Protein AF-A0AAW1BKK0-F1 (afdb_monomer)

Structure (mmCIF, N/CA/C/O backbone):
data_AF-A0AAW1BKK0-F1
#
_entry.id   AF-A0AAW1BKK0-F1
#
loop_
_atom_site.group_PDB
_atom_site.id
_atom_site.type_symbol
_atom_site.label_atom_id
_atom_site.label_alt_id
_atom_site.label_comp_id
_atom_site.label_asym_id
_atom_site.label_entity_id
_atom_site.label_seq_id
_atom_site.pdbx_PDB_ins_code
_atom_site.Cartn_x
_atom_site.Cartn_y
_atom_site.Cartn_z
_atom_site.occupancy
_atom_site.B_iso_or_equiv
_atom_site.auth_seq_id
_atom_site.auth_comp_id
_atom_site.auth_asym_id
_atom_site.auth_atom_id
_atom_site.pdbx_PDB_model_num
ATOM 1 N N . MET A 1 1 ? -11.168 2.938 -9.703 1.00 84.44 1 MET A N 1
ATOM 2 C CA . MET A 1 1 ? -10.114 3.940 -9.989 1.00 84.44 1 MET A CA 1
ATOM 3 C C . MET A 1 1 ? -8.763 3.532 -9.425 1.00 84.44 1 MET A C 1
ATOM 5 O O . MET A 1 1 ? -7.840 3.429 -10.217 1.00 84.44 1 MET A O 1
ATOM 9 N N . ALA A 1 2 ? -8.643 3.216 -8.128 1.00 93.00 2 ALA A N 1
ATOM 10 C CA . ALA A 1 2 ? -7.357 2.851 -7.517 1.00 93.00 2 ALA A CA 1
ATOM 11 C C . ALA A 1 2 ? -6.512 1.818 -8.302 1.00 93.00 2 ALA A C 1
ATOM 13 O O . ALA A 1 2 ? -5.340 2.108 -8.542 1.00 93.00 2 ALA A O 1
ATOM 14 N N . PRO A 1 3 ? -7.067 0.704 -8.832 1.00 95.62 3 PRO A N 1
ATOM 15 C CA . PRO A 1 3 ? -6.275 -0.232 -9.635 1.00 95.62 3 PRO A CA 1
ATOM 16 C C . PRO A 1 3 ? -5.607 0.401 -10.863 1.00 95.62 3 PRO A C 1
ATOM 18 O O . PRO A 1 3 ? -4.495 0.031 -11.216 1.00 95.62 3 PRO A O 1
ATOM 21 N N . ILE A 1 4 ? -6.252 1.377 -11.506 1.00 96.00 4 ILE A N 1
ATOM 22 C CA . ILE A 1 4 ? -5.722 2.044 -12.703 1.00 96.00 4 ILE A CA 1
ATOM 23 C C . ILE A 1 4 ? -4.508 2.905 -12.339 1.00 96.00 4 ILE A C 1
ATOM 25 O O . ILE A 1 4 ? -3.480 2.813 -13.006 1.00 96.00 4 ILE A O 1
ATOM 29 N N . TYR A 1 5 ? -4.602 3.688 -11.259 1.00 96.88 5 TYR A N 1
ATOM 30 C CA . TYR A 1 5 ? -3.503 4.535 -10.784 1.00 96.88 5 TYR A CA 1
ATOM 31 C C . TYR A 1 5 ? -2.293 3.703 -10.365 1.00 96.88 5 TYR A C 1
ATOM 33 O O . TYR A 1 5 ? -1.183 3.976 -10.810 1.00 96.88 5 TYR A O 1
ATOM 41 N N . PHE A 1 6 ? -2.509 2.648 -9.576 1.00 96.88 6 PHE A N 1
ATOM 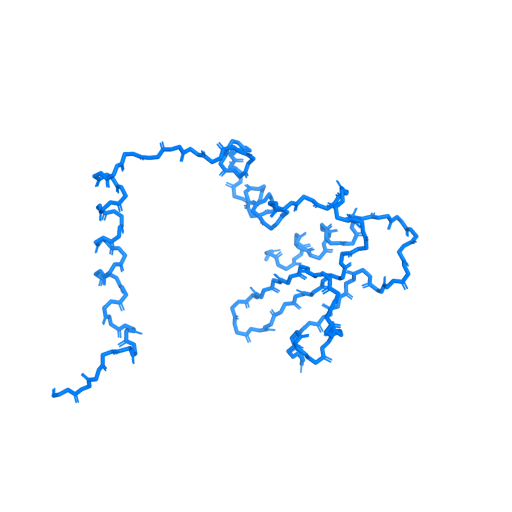42 C CA . PHE A 1 6 ? -1.428 1.754 -9.165 1.00 96.88 6 PHE A CA 1
ATOM 43 C C . PHE A 1 6 ? -0.814 1.006 -10.346 1.00 96.88 6 PHE A C 1
ATOM 45 O O . PHE A 1 6 ? 0.406 0.914 -10.432 1.00 96.88 6 PHE A O 1
ATOM 52 N N . LYS A 1 7 ? -1.629 0.517 -11.287 1.00 96.12 7 LYS A N 1
ATOM 53 C CA . LYS A 1 7 ? -1.124 -0.128 -12.503 1.00 96.12 7 LYS A CA 1
ATOM 54 C C . LYS A 1 7 ? -0.228 0.820 -13.297 1.00 96.12 7 LYS A C 1
ATOM 56 O O . LYS A 1 7 ? 0.863 0.421 -13.684 1.00 96.12 7 LYS A O 1
ATOM 61 N N . LYS A 1 8 ? -0.672 2.058 -13.523 1.00 95.75 8 LYS A N 1
ATOM 62 C CA . LYS A 1 8 ? 0.106 3.067 -14.249 1.00 95.75 8 LYS A CA 1
ATOM 63 C C . LYS A 1 8 ? 1.408 3.396 -13.516 1.00 95.75 8 LYS A C 1
ATOM 65 O O . LYS A 1 8 ? 2.475 3.240 -14.095 1.00 95.75 8 LYS A O 1
ATOM 70 N N . ALA A 1 9 ? 1.319 3.744 -12.234 1.00 95.62 9 ALA A N 1
ATOM 71 C CA . ALA A 1 9 ? 2.476 4.117 -11.432 1.00 95.62 9 ALA A CA 1
ATOM 72 C C . ALA A 1 9 ? 3.515 2.991 -11.335 1.00 95.62 9 ALA A C 1
ATOM 74 O O . ALA A 1 9 ? 4.700 3.267 -11.429 1.00 95.62 9 ALA A O 1
ATOM 75 N N . ILE A 1 10 ? 3.099 1.725 -11.190 1.00 94.75 10 ILE A N 1
ATOM 76 C CA . ILE A 1 10 ? 4.028 0.580 -11.161 1.00 94.75 10 ILE A CA 1
ATOM 77 C C . ILE A 1 10 ? 4.731 0.401 -12.514 1.00 94.75 10 ILE A C 1
ATOM 79 O O . ILE A 1 10 ? 5.934 0.160 -12.561 1.00 94.75 10 ILE A O 1
ATOM 83 N N . MET A 1 11 ? 3.998 0.524 -13.624 1.00 93.00 11 MET A N 1
ATOM 84 C CA . MET A 1 11 ? 4.576 0.385 -14.967 1.00 93.00 11 MET A CA 1
ATOM 85 C C . MET A 1 11 ? 5.570 1.511 -15.292 1.00 93.00 11 MET A C 1
ATOM 87 O O . MET A 1 11 ? 6.566 1.263 -15.972 1.00 93.00 11 MET A O 1
ATOM 91 N N . GLU A 1 12 ? 5.308 2.717 -14.787 1.00 91.56 12 GLU A N 1
ATOM 92 C CA . GLU A 1 12 ? 6.171 3.900 -14.917 1.00 91.56 12 GLU A CA 1
ATOM 93 C C . GLU A 1 12 ? 7.287 3.953 -13.859 1.00 91.56 12 GLU A C 1
ATOM 95 O O . GLU A 1 12 ? 8.212 4.749 -13.987 1.00 91.56 12 GLU A O 1
ATOM 100 N N . SER A 1 13 ? 7.219 3.114 -12.820 1.00 86.44 13 SER A N 1
ATOM 101 C CA . SER A 1 13 ? 8.238 3.050 -11.770 1.00 86.44 13 SER A CA 1
ATOM 102 C C . SER A 1 13 ? 9.449 2.203 -12.169 1.00 86.44 13 SER A C 1
ATOM 104 O O . SER A 1 13 ? 9.368 1.331 -13.044 1.00 86.44 13 SER A O 1
ATOM 106 N N . ASP A 1 14 ? 10.552 2.457 -11.463 1.00 74.50 14 ASP A N 1
ATOM 107 C CA . ASP A 1 14 ? 11.855 1.799 -11.614 1.00 74.50 14 ASP A CA 1
ATOM 108 C C . ASP A 1 14 ? 12.482 1.959 -13.018 1.00 74.50 14 ASP A C 1
ATOM 110 O O . ASP A 1 14 ? 11.961 2.662 -13.887 1.00 74.50 14 ASP A O 1
ATOM 114 N N . GLU A 1 15 ? 13.645 1.351 -13.243 1.00 78.50 15 GLU A N 1
ATOM 115 C CA . GLU A 1 15 ? 14.355 1.396 -14.524 1.00 78.50 15 GLU A CA 1
ATOM 116 C C . GLU A 1 15 ? 13.509 0.891 -15.704 1.00 78.50 15 GLU A C 1
ATOM 118 O O . GLU A 1 15 ? 12.715 -0.044 -15.594 1.00 78.50 15 GLU A O 1
ATOM 123 N N . GLU A 1 16 ? 13.667 1.524 -16.872 1.00 73.94 16 GLU A N 1
ATOM 124 C CA . GLU A 1 16 ? 12.994 1.113 -18.116 1.00 73.94 16 GLU A CA 1
ATOM 125 C C . GLU A 1 16 ? 13.377 -0.315 -18.534 1.00 73.94 16 GLU 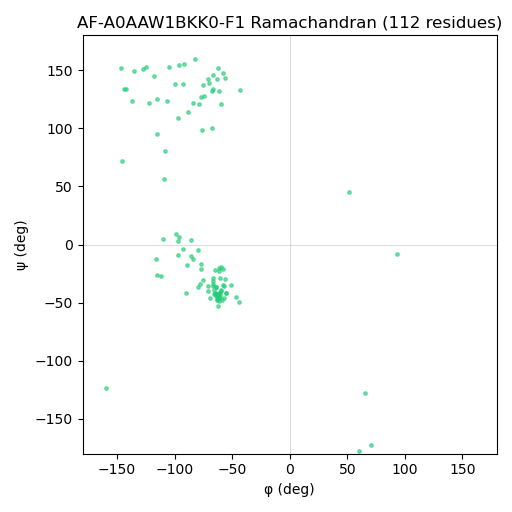A C 1
ATOM 127 O O . GLU A 1 16 ? 12.555 -1.035 -19.099 1.00 73.94 16 GLU A O 1
ATOM 132 N N . TRP A 1 17 ? 14.586 -0.745 -18.163 1.00 76.69 17 TRP A N 1
ATOM 133 C CA . TRP A 1 17 ? 15.170 -2.046 -18.480 1.00 76.69 17 TRP A CA 1
ATOM 134 C C . TRP A 1 17 ? 15.264 -2.947 -17.242 1.00 76.69 17 TRP A C 1
ATOM 136 O O . TRP A 1 17 ? 16.343 -3.403 -16.878 1.00 76.69 17 TRP A O 1
ATOM 146 N N . ALA A 1 18 ? 14.129 -3.188 -16.583 1.00 77.50 18 ALA A N 1
ATOM 147 C CA . ALA A 1 18 ? 14.053 -4.121 -15.457 1.00 77.50 18 ALA A CA 1
ATOM 148 C C . ALA A 1 18 ? 14.204 -5.583 -15.921 1.00 77.50 18 ALA A C 1
ATOM 150 O O . ALA A 1 18 ? 13.668 -5.975 -16.964 1.00 77.50 18 ALA A O 1
ATOM 151 N N . MET A 1 19 ? 14.894 -6.409 -15.131 1.00 83.06 19 MET A N 1
ATOM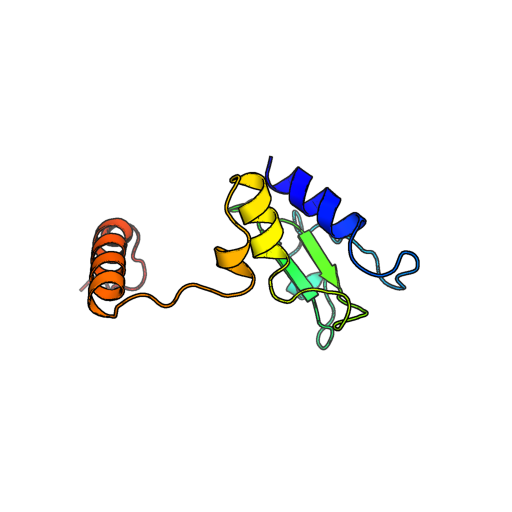 152 C CA . MET A 1 19 ? 15.089 -7.835 -15.434 1.00 83.06 19 MET A CA 1
ATOM 153 C C . MET A 1 19 ? 13.837 -8.666 -15.109 1.00 83.06 19 MET A C 1
ATOM 155 O O . MET A 1 19 ? 13.514 -9.638 -15.796 1.00 83.06 19 MET A O 1
ATOM 159 N N . ASN A 1 20 ? 13.105 -8.275 -14.069 1.00 85.81 20 ASN A N 1
ATOM 160 C CA . ASN A 1 20 ? 11.846 -8.869 -13.652 1.00 85.81 20 ASN A CA 1
ATOM 161 C C . ASN A 1 20 ? 10.652 -8.157 -14.297 1.00 85.81 20 ASN A C 1
ATOM 163 O O . ASN A 1 20 ? 10.681 -6.974 -14.634 1.00 85.81 20 ASN A O 1
ATOM 167 N N . LYS A 1 21 ? 9.529 -8.877 -14.415 1.00 86.50 21 LYS A N 1
ATOM 168 C CA . LYS A 1 21 ? 8.265 -8.266 -14.844 1.00 86.50 21 LYS A CA 1
ATOM 169 C C . LYS A 1 21 ? 7.873 -7.156 -13.866 1.00 86.50 21 LYS A C 1
ATOM 171 O O . LYS A 1 21 ? 7.620 -7.442 -12.698 1.00 86.50 21 LYS A O 1
ATOM 176 N N . LYS A 1 22 ? 7.733 -5.924 -14.373 1.00 89.50 22 LYS A N 1
ATOM 177 C CA . LYS A 1 22 ? 7.358 -4.756 -13.560 1.00 89.50 22 LYS A CA 1
ATOM 178 C C . LYS A 1 22 ? 6.054 -4.958 -12.787 1.00 89.50 22 LYS A C 1
ATOM 180 O O . LYS A 1 22 ? 5.979 -4.586 -11.626 1.00 89.50 22 LYS A O 1
ATOM 185 N N . LEU A 1 23 ? 5.034 -5.556 -13.399 1.00 93.56 23 LEU A N 1
ATOM 186 C CA . LEU A 1 23 ? 3.738 -5.760 -12.754 1.00 93.56 23 LEU A CA 1
ATOM 187 C C . LEU A 1 23 ? 3.366 -7.239 -12.714 1.00 93.56 23 LEU A C 1
ATOM 189 O O . LEU A 1 23 ? 3.219 -7.897 -13.746 1.00 93.56 23 LEU A O 1
ATOM 193 N N . ILE A 1 24 ? 3.150 -7.736 -11.502 1.00 94.75 24 ILE A N 1
ATOM 194 C CA . ILE A 1 24 ? 2.654 -9.076 -11.210 1.00 94.75 24 ILE A CA 1
ATOM 195 C C . ILE A 1 24 ? 1.201 -8.942 -10.754 1.00 94.75 24 ILE A C 1
ATOM 197 O O . ILE A 1 24 ? 0.907 -8.219 -9.806 1.00 94.75 24 ILE A O 1
ATOM 201 N N . ASN A 1 25 ? 0.279 -9.629 -11.430 1.00 94.56 25 ASN A N 1
ATOM 202 C CA . ASN A 1 25 ? -1.134 -9.639 -11.052 1.00 94.56 25 ASN A CA 1
ATOM 203 C C . ASN A 1 25 ? -1.389 -10.691 -9.959 1.00 94.56 25 ASN A C 1
ATOM 205 O O . ASN A 1 25 ? -1.132 -11.876 -10.177 1.00 94.56 25 ASN A O 1
ATOM 209 N N . LEU A 1 26 ? -1.917 -10.254 -8.815 1.00 94.94 26 LEU A N 1
ATOM 210 C CA . LEU A 1 26 ? -2.233 -11.083 -7.649 1.00 94.94 26 LEU A CA 1
ATOM 211 C C . LEU A 1 26 ? -3.709 -11.512 -7.579 1.00 94.94 26 LEU A C 1
ATOM 213 O O . LEU A 1 26 ? -4.102 -12.204 -6.648 1.00 94.94 26 LEU A O 1
ATOM 217 N N . GLY A 1 27 ? -4.542 -11.172 -8.568 1.00 89.75 27 GLY A N 1
ATOM 218 C CA . GLY A 1 27 ? -5.981 -11.477 -8.534 1.00 89.75 27 GLY A CA 1
ATOM 219 C C . GLY A 1 27 ? -6.330 -12.973 -8.474 1.00 89.75 27 GLY A C 1
ATOM 220 O O . GLY A 1 27 ? -7.423 -13.333 -8.057 1.00 89.75 27 GLY A O 1
ATOM 221 N N . SER A 1 28 ? -5.408 -13.857 -8.870 1.00 86.69 28 SER A N 1
ATOM 222 C CA . SER A 1 28 ? -5.583 -15.321 -8.786 1.00 86.69 28 SER A CA 1
ATOM 223 C C . SER A 1 28 ? -4.591 -16.016 -7.851 1.00 86.69 28 SER A C 1
ATOM 225 O O . SER A 1 28 ? -4.753 -17.199 -7.547 1.00 86.69 28 SER A O 1
ATOM 227 N N . LYS A 1 29 ? -3.534 -15.319 -7.418 1.00 88.62 29 LYS A N 1
ATOM 228 C CA . LYS A 1 29 ? -2.419 -15.899 -6.666 1.00 88.62 29 LYS A CA 1
ATOM 229 C C . LYS A 1 29 ? -1.950 -14.931 -5.595 1.00 88.62 29 LYS A C 1
ATOM 231 O O . LYS A 1 29 ? -1.690 -13.769 -5.872 1.00 88.62 29 LYS A O 1
ATOM 236 N N . ASP A 1 30 ? -1.748 -15.465 -4.398 1.00 89.56 30 ASP A N 1
ATOM 237 C CA . ASP A 1 30 ? -1.149 -14.729 -3.291 1.00 89.56 30 ASP A CA 1
ATOM 238 C C . ASP A 1 30 ? 0.295 -14.295 -3.603 1.00 89.56 30 ASP A C 1
ATOM 240 O O . ASP A 1 30 ? 1.027 -14.965 -4.349 1.00 89.56 30 ASP A O 1
ATOM 244 N N . VAL A 1 31 ? 0.730 -13.192 -2.990 1.00 93.19 31 VAL A N 1
ATOM 245 C CA . VAL A 1 31 ? 2.085 -12.648 -3.155 1.00 93.19 31 VAL A CA 1
ATOM 246 C C . VAL A 1 31 ? 3.170 -13.664 -2.789 1.00 93.19 31 VAL A C 1
ATOM 248 O O . VAL A 1 31 ? 4.172 -13.764 -3.494 1.00 93.19 31 VAL A O 1
ATOM 251 N N . ARG A 1 32 ? 2.944 -14.517 -1.780 1.00 91.88 32 ARG A N 1
ATOM 252 C CA . ARG A 1 32 ? 3.902 -15.544 -1.327 1.00 91.88 32 ARG A CA 1
ATOM 253 C C . ARG A 1 32 ? 4.169 -16.623 -2.375 1.00 91.88 32 ARG A C 1
ATOM 255 O O . ARG A 1 32 ? 5.181 -17.310 -2.289 1.00 91.88 32 ARG A O 1
ATOM 262 N N . LYS A 1 33 ? 3.251 -16.808 -3.330 1.00 92.62 33 LYS A N 1
ATOM 263 C CA . LYS A 1 33 ? 3.395 -17.740 -4.463 1.00 92.62 33 LYS A CA 1
ATOM 264 C C . LYS A 1 33 ? 3.885 -17.049 -5.737 1.00 92.62 33 LYS A C 1
ATOM 266 O O . LYS A 1 33 ? 4.161 -17.733 -6.719 1.00 92.62 33 LYS A O 1
ATOM 271 N N . SER A 1 34 ? 3.937 -15.719 -5.733 1.00 92.81 34 SER A N 1
ATOM 272 C CA . SER A 1 34 ? 4.185 -14.904 -6.923 1.00 92.81 34 SER A CA 1
ATOM 273 C C . SER A 1 34 ? 5.541 -14.199 -6.884 1.00 92.81 34 SER A C 1
ATOM 275 O O . SER A 1 34 ? 6.122 -13.957 -7.937 1.00 92.81 34 SER A O 1
ATOM 277 N N . VAL A 1 35 ? 6.066 -13.914 -5.689 1.00 93.38 35 VAL A N 1
ATOM 278 C CA . VAL A 1 35 ? 7.387 -13.309 -5.474 1.00 93.38 35 VAL A CA 1
ATOM 279 C C . VAL A 1 35 ? 8.291 -14.305 -4.730 1.00 93.38 35 VAL A C 1
ATOM 281 O O . VAL A 1 35 ? 7.906 -14.780 -3.657 1.00 93.38 35 VAL A O 1
ATOM 284 N N . PRO A 1 36 ? 9.484 -14.640 -5.261 1.00 91.38 36 PRO A N 1
ATOM 285 C CA . PRO A 1 36 ? 10.460 -15.469 -4.557 1.00 91.38 36 PRO A CA 1
ATOM 286 C C . PRO A 1 36 ? 10.883 -14.877 -3.208 1.00 91.38 36 PRO A C 1
ATOM 288 O O . PRO A 1 36 ? 10.978 -13.661 -3.035 1.00 91.38 36 PRO A O 1
ATOM 291 N N . LYS A 1 37 ? 11.194 -15.746 -2.242 1.00 92.44 37 LYS A N 1
ATOM 292 C CA . LYS A 1 37 ? 11.722 -15.310 -0.942 1.00 92.44 37 LYS A CA 1
ATOM 293 C C . LYS A 1 37 ? 13.081 -14.622 -1.118 1.00 92.44 37 LYS A C 1
ATOM 295 O O . LYS A 1 37 ? 13.904 -15.082 -1.901 1.00 92.44 37 LYS A O 1
ATOM 300 N N . GLY A 1 38 ? 13.322 -13.570 -0.337 1.00 91.00 38 GLY A N 1
ATOM 301 C CA . GLY A 1 38 ? 14.604 -12.855 -0.294 1.00 91.00 38 GLY A CA 1
ATOM 302 C C . GLY A 1 38 ? 14.707 -11.648 -1.229 1.00 91.00 38 GLY A C 1
ATOM 303 O O . GLY A 1 38 ? 15.655 -10.882 -1.098 1.00 91.00 38 GLY A O 1
ATOM 304 N N . LEU A 1 39 ? 13.731 -11.433 -2.117 1.00 92.44 39 LEU A N 1
ATOM 305 C CA . LEU A 1 39 ? 13.672 -10.238 -2.958 1.00 92.44 39 LEU A CA 1
ATOM 306 C C . LEU A 1 39 ? 12.816 -9.146 -2.298 1.00 92.44 39 LEU A C 1
ATOM 308 O O . LEU A 1 39 ? 11.751 -9.465 -1.760 1.00 92.44 39 LEU A O 1
ATOM 312 N N . PRO A 1 40 ? 13.231 -7.868 -2.335 1.00 94.06 40 PRO A N 1
ATOM 313 C CA . PRO A 1 40 ? 12.379 -6.763 -1.916 1.00 94.06 40 PRO A CA 1
ATOM 314 C C . PRO A 1 40 ? 11.240 -6.568 -2.926 1.00 94.06 40 PRO A C 1
ATOM 316 O O . PRO A 1 40 ? 11.433 -6.653 -4.139 1.00 94.06 40 PRO A O 1
ATOM 319 N N . TYR A 1 41 ? 10.034 -6.310 -2.427 1.00 94.94 41 TYR A N 1
ATOM 320 C CA . TYR A 1 41 ? 8.859 -6.109 -3.268 1.00 94.94 41 TYR A CA 1
ATOM 321 C C . TYR A 1 41 ? 7.889 -5.103 -2.656 1.00 94.94 41 TYR A C 1
ATOM 323 O O . TYR A 1 41 ? 7.779 -4.966 -1.437 1.00 94.94 41 TYR A O 1
ATOM 331 N N . PHE A 1 42 ? 7.149 -4.430 -3.527 1.00 96.19 42 PHE A N 1
ATOM 332 C CA . PHE A 1 42 ? 5.949 -3.683 -3.190 1.00 96.19 42 PHE A CA 1
ATOM 333 C C . PHE A 1 42 ? 4.723 -4.532 -3.540 1.00 96.19 42 PHE A C 1
ATOM 335 O O . PHE A 1 42 ? 4.692 -5.168 -4.593 1.00 96.19 42 PHE A O 1
ATOM 342 N N . CYS A 1 43 ? 3.706 -4.543 -2.679 1.00 96.12 43 CYS A N 1
ATOM 343 C CA . CYS A 1 43 ? 2.413 -5.155 -2.984 1.00 96.12 43 CYS A CA 1
ATOM 344 C C . CYS A 1 43 ? 1.261 -4.245 -2.550 1.00 96.12 43 CYS A C 1
ATOM 346 O O . CYS A 1 43 ? 1.388 -3.466 -1.604 1.00 96.12 43 CYS A O 1
ATOM 348 N N . VAL A 1 44 ? 0.148 -4.333 -3.270 1.00 96.56 44 VAL A N 1
ATOM 349 C CA . VAL A 1 44 ? -1.086 -3.591 -3.005 1.00 96.56 44 VAL A CA 1
ATOM 350 C C . VAL A 1 44 ? -2.279 -4.477 -3.334 1.00 96.56 44 VAL A C 1
ATOM 352 O O . VAL A 1 44 ? -2.304 -5.072 -4.406 1.00 96.56 44 VAL A O 1
ATOM 355 N N . ASP A 1 45 ? -3.272 -4.522 -2.446 1.00 95.81 45 ASP A N 1
ATOM 356 C CA . ASP A 1 45 ? -4.524 -5.259 -2.641 1.00 95.81 45 ASP A CA 1
ATOM 357 C C . ASP A 1 45 ? -5.732 -4.317 -2.649 1.00 95.81 45 ASP A C 1
ATOM 359 O O . ASP A 1 45 ? -5.781 -3.322 -1.919 1.00 95.81 45 ASP A O 1
ATOM 363 N N . PHE A 1 46 ? -6.735 -4.645 -3.468 1.00 94.62 46 PHE A N 1
ATOM 364 C CA . PHE A 1 46 ? -7.970 -3.871 -3.601 1.00 94.62 46 PHE A CA 1
ATOM 365 C C . PHE A 1 46 ? -9.137 -4.621 -2.955 1.00 94.62 46 PHE A C 1
ATOM 367 O O . PHE A 1 46 ? -9.932 -5.295 -3.614 1.00 94.62 46 PHE A O 1
ATOM 374 N N . GLY A 1 47 ? -9.233 -4.516 -1.629 1.00 91.62 47 GLY A N 1
ATOM 375 C CA . GLY A 1 47 ? -10.220 -5.267 -0.854 1.00 91.62 47 GLY A CA 1
ATOM 376 C C . GLY A 1 47 ? -9.944 -6.770 -0.923 1.00 91.62 47 GLY A C 1
ATOM 377 O O . GLY A 1 47 ? -8.831 -7.201 -0.650 1.00 91.62 47 GLY A O 1
ATOM 378 N N . LEU A 1 48 ? -10.952 -7.567 -1.291 1.00 90.12 48 LEU A N 1
ATOM 379 C CA . LEU A 1 48 ? -10.843 -9.033 -1.383 1.00 90.12 48 LEU A CA 1
ATOM 380 C C . LEU A 1 48 ? -10.468 -9.544 -2.786 1.00 90.12 48 LEU A C 1
ATOM 382 O O . LEU A 1 48 ? -10.301 -10.744 -2.973 1.00 90.12 48 LEU A O 1
ATOM 386 N N . GLN A 1 49 ? -10.363 -8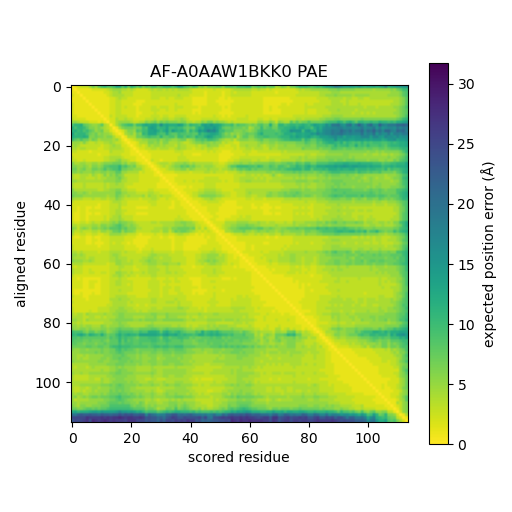.660 -3.781 1.00 85.94 49 GLN A N 1
ATOM 387 C CA . GLN A 1 49 ? -10.179 -9.031 -5.194 1.00 85.94 49 GLN A CA 1
ATOM 388 C C . GLN A 1 49 ? -8.701 -9.258 -5.573 1.00 85.94 49 GLN A C 1
ATOM 390 O O . GLN A 1 49 ? -8.392 -9.504 -6.739 1.00 85.94 49 GLN A O 1
ATOM 395 N N . GLY A 1 50 ? -7.793 -9.168 -4.595 1.00 89.62 50 GLY A N 1
ATOM 396 C CA . GLY A 1 50 ? -6.347 -9.117 -4.808 1.00 89.62 50 GLY A CA 1
ATOM 397 C C . GLY A 1 50 ? -5.901 -7.793 -5.435 1.00 89.62 50 GLY A C 1
ATOM 398 O O . GLY A 1 50 ? -6.685 -6.850 -5.587 1.00 89.62 50 GLY A O 1
ATOM 399 N N . GLY A 1 51 ? -4.630 -7.703 -5.812 1.00 95.62 51 GLY A N 1
ATOM 400 C CA . GLY A 1 51 ? -4.121 -6.539 -6.528 1.00 95.62 51 GLY A CA 1
ATOM 401 C C . GLY A 1 51 ? -2.831 -6.799 -7.290 1.00 95.62 51 GLY A C 1
ATOM 402 O O . GLY A 1 51 ? -2.797 -7.649 -8.181 1.00 95.62 51 GLY A O 1
ATOM 403 N N . PHE A 1 52 ? -1.787 -6.027 -7.010 1.00 96.94 52 PHE A N 1
ATOM 404 C CA . PHE A 1 52 ? -0.536 -6.054 -7.763 1.00 96.94 52 PHE A CA 1
ATOM 405 C C . PHE A 1 52 ? 0.672 -6.242 -6.853 1.00 96.94 52 PHE A C 1
ATOM 407 O O . PHE A 1 52 ? 0.685 -5.783 -5.713 1.00 96.94 52 PHE A O 1
ATOM 414 N N . ALA A 1 53 ? 1.715 -6.856 -7.402 1.00 96.62 53 ALA A N 1
ATOM 415 C CA . ALA A 1 53 ? 3.055 -6.842 -6.839 1.00 96.62 53 ALA A CA 1
ATOM 416 C C . ALA A 1 53 ? 4.074 -6.323 -7.857 1.00 96.62 53 ALA A C 1
ATOM 418 O O . ALA A 1 53 ? 3.895 -6.459 -9.069 1.00 96.62 53 ALA A O 1
ATOM 419 N N . HIS A 1 54 ? 5.150 -5.751 -7.336 1.00 95.38 54 HIS A N 1
ATOM 420 C CA . HIS A 1 54 ? 6.302 -5.263 -8.076 1.00 95.38 54 HIS A CA 1
ATOM 421 C C . HIS A 1 54 ? 7.567 -5.674 -7.323 1.00 95.38 54 HIS A C 1
ATOM 423 O O . HIS A 1 54 ? 7.697 -5.371 -6.136 1.00 95.38 54 HIS A O 1
ATOM 429 N N . VAL A 1 55 ? 8.474 -6.388 -7.990 1.00 94.69 55 VAL A N 1
ATOM 430 C CA . VAL A 1 55 ? 9.807 -6.677 -7.444 1.00 94.69 55 VAL A CA 1
ATOM 431 C C . VAL A 1 55 ? 10.644 -5.415 -7.589 1.00 94.69 55 VAL A C 1
ATOM 433 O O . VAL A 1 55 ? 10.728 -4.877 -8.685 1.00 94.69 55 VAL A O 1
ATOM 436 N N . ILE A 1 56 ? 11.236 -4.953 -6.491 1.00 93.88 56 ILE A N 1
ATOM 437 C CA . ILE A 1 56 ? 12.034 -3.727 -6.464 1.00 93.88 56 ILE A CA 1
ATOM 438 C C . ILE A 1 56 ? 13.474 -4.102 -6.809 1.00 93.88 56 ILE A C 1
ATOM 440 O O . ILE A 1 56 ? 14.123 -4.807 -6.037 1.00 93.88 56 ILE A O 1
ATOM 444 N N . GLU A 1 57 ? 13.995 -3.638 -7.939 1.00 90.31 57 GLU A N 1
ATOM 445 C CA . GLU A 1 57 ? 15.380 -3.937 -8.326 1.00 90.31 57 GLU A CA 1
ATOM 446 C C . GLU A 1 57 ? 16.332 -2.875 -7.783 1.00 90.31 57 GLU A C 1
ATOM 448 O O . GLU A 1 57 ? 17.374 -3.200 -7.207 1.00 90.31 57 GLU A O 1
ATOM 453 N N . ASN A 1 58 ? 15.929 -1.605 -7.868 1.00 90.31 58 ASN A N 1
ATOM 454 C CA . ASN A 1 58 ? 16.717 -0.485 -7.376 1.00 90.31 58 ASN A CA 1
ATOM 455 C C . ASN A 1 58 ? 16.027 0.245 -6.213 1.00 90.31 58 ASN A C 1
ATOM 457 O O . ASN A 1 58 ? 15.245 1.180 -6.393 1.00 90.31 58 ASN A O 1
ATOM 461 N N . GLN A 1 59 ? 16.384 -0.134 -4.983 1.00 89.50 59 GLN A N 1
ATOM 462 C CA . GLN A 1 59 ? 15.820 0.469 -3.766 1.00 89.50 59 GLN A CA 1
ATOM 463 C C . GLN A 1 59 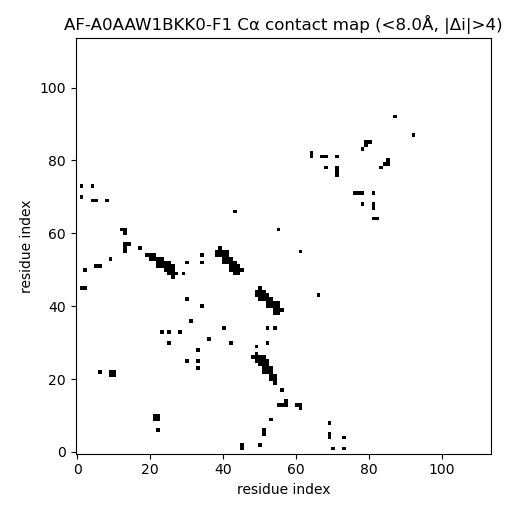? 16.101 1.975 -3.627 1.00 89.50 59 GLN A C 1
ATOM 465 O O . GLN A 1 59 ? 15.352 2.661 -2.941 1.00 89.50 59 GLN A O 1
ATOM 470 N N . LEU A 1 60 ? 17.147 2.509 -4.272 1.00 90.44 60 LEU A N 1
ATOM 471 C CA . LEU A 1 60 ? 17.451 3.946 -4.230 1.00 90.44 60 LEU A CA 1
ATOM 472 C C . LEU A 1 60 ? 16.495 4.763 -5.105 1.00 90.44 60 LEU A C 1
ATOM 474 O O . LEU A 1 60 ? 16.220 5.922 -4.800 1.00 90.44 60 LEU A O 1
ATOM 478 N N . LYS A 1 61 ? 15.994 4.166 -6.192 1.00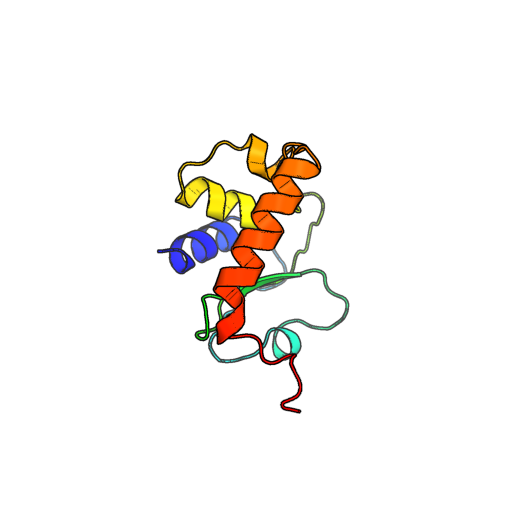 89.00 61 LYS A N 1
ATOM 479 C CA . LYS A 1 61 ? 15.042 4.799 -7.114 1.00 89.00 61 LYS A CA 1
ATOM 480 C C . LYS A 1 61 ? 13.589 4.566 -6.715 1.00 89.00 61 LYS A C 1
ATOM 482 O O . LYS A 1 61 ? 12.720 5.297 -7.181 1.00 89.00 61 LYS A O 1
ATOM 487 N N . PHE A 1 62 ? 13.323 3.582 -5.857 1.00 92.38 62 PHE A N 1
ATOM 488 C CA . PHE A 1 62 ? 11.977 3.242 -5.414 1.00 92.38 62 PHE A CA 1
ATOM 489 C C . PHE A 1 62 ? 11.644 3.891 -4.058 1.00 92.38 62 PHE A C 1
ATOM 491 O O . PHE A 1 62 ? 12.160 3.460 -3.023 1.00 92.38 62 PHE A O 1
ATOM 498 N N . PRO A 1 63 ? 10.760 4.906 -4.001 1.00 93.69 63 PRO A N 1
ATOM 499 C CA . PRO A 1 63 ? 10.469 5.593 -2.749 1.00 93.69 63 PRO A CA 1
ATOM 500 C C . PRO A 1 63 ? 9.765 4.679 -1.740 1.00 93.69 63 PRO A C 1
ATOM 502 O O . PRO A 1 63 ? 8.737 4.072 -2.039 1.00 93.69 63 PRO A O 1
ATOM 505 N N . HIS A 1 64 ? 10.215 4.672 -0.483 1.00 92.88 64 HIS A N 1
ATOM 506 C CA . HIS A 1 64 ? 9.553 3.910 0.590 1.00 92.88 64 HIS A CA 1
ATOM 507 C C . HIS A 1 64 ? 8.087 4.325 0.838 1.00 92.88 64 HIS A C 1
ATOM 509 O O . HIS A 1 64 ? 7.315 3.581 1.439 1.00 92.88 64 HIS A O 1
ATOM 515 N N . TYR A 1 65 ? 7.690 5.519 0.389 1.00 94.75 65 TYR A N 1
ATOM 516 C CA . TYR A 1 65 ? 6.329 6.049 0.491 1.00 94.75 65 TYR A CA 1
ATOM 517 C C . TYR A 1 65 ? 5.501 5.894 -0.795 1.00 94.75 65 TYR A C 1
ATOM 519 O O . TYR A 1 65 ? 4.398 6.435 -0.843 1.00 94.75 65 TYR A O 1
ATOM 527 N N . PHE A 1 66 ? 5.981 5.161 -1.807 1.00 96.06 66 PHE A N 1
ATOM 528 C CA . PHE A 1 66 ? 5.356 5.026 -3.133 1.00 96.06 66 PHE A CA 1
ATOM 529 C C . PHE A 1 66 ? 3.833 4.811 -3.082 1.00 96.06 66 PHE A C 1
ATOM 531 O O . PHE A 1 66 ? 3.068 5.558 -3.686 1.00 96.06 66 PHE A O 1
ATOM 538 N N . GLY A 1 67 ? 3.360 3.860 -2.268 1.00 96.75 67 GLY A N 1
ATOM 539 C CA . GLY A 1 67 ? 1.922 3.602 -2.139 1.00 96.75 67 GLY A CA 1
ATOM 540 C C . GLY A 1 67 ? 1.125 4.774 -1.551 1.00 96.75 67 GLY A C 1
ATOM 541 O O . GLY A 1 67 ? 0.008 5.045 -1.992 1.00 96.75 67 GLY A O 1
ATOM 542 N N . LYS A 1 68 ? 1.701 5.507 -0.589 1.00 96.56 68 LYS A N 1
ATOM 543 C CA . LYS A 1 68 ? 1.067 6.697 -0.003 1.00 96.56 68 LYS A CA 1
ATOM 544 C C . LYS A 1 68 ? 1.032 7.859 -0.989 1.00 96.56 68 LYS A C 1
ATOM 546 O O . LYS A 1 68 ? 0.057 8.595 -0.980 1.00 96.56 68 LYS A O 1
ATOM 551 N N . GLU A 1 69 ? 2.055 8.014 -1.824 1.00 96.50 69 GLU A N 1
ATOM 552 C CA . GLU A 1 69 ? 2.097 9.051 -2.861 1.00 96.50 69 GLU A CA 1
ATOM 553 C C . GLU A 1 69 ? 0.999 8.843 -3.907 1.00 96.50 69 GLU A C 1
ATOM 555 O O . GLU A 1 69 ? 0.293 9.790 -4.243 1.00 96.50 69 GLU A O 1
ATOM 560 N N . ILE A 1 70 ? 0.773 7.598 -4.337 1.00 97.00 70 ILE A N 1
ATOM 561 C CA . ILE A 1 70 ? -0.316 7.265 -5.268 1.00 97.00 70 ILE A CA 1
ATOM 562 C C . ILE A 1 70 ? -1.681 7.556 -4.632 1.00 97.00 70 ILE A C 1
ATOM 564 O O . ILE A 1 70 ? -2.527 8.192 -5.255 1.00 97.00 70 ILE A O 1
ATOM 568 N N . ILE A 1 71 ? -1.903 7.125 -3.384 1.00 96.94 71 ILE A N 1
ATOM 569 C CA . ILE A 1 71 ? -3.162 7.390 -2.666 1.00 96.94 71 ILE A CA 1
ATOM 570 C C . ILE A 1 71 ? -3.363 8.888 -2.434 1.00 96.94 71 ILE A C 1
ATOM 572 O O . ILE A 1 71 ? -4.455 9.397 -2.667 1.00 96.94 71 ILE A O 1
ATOM 576 N N . GLY A 1 72 ? -2.319 9.595 -2.011 1.00 96.12 72 GLY A N 1
ATOM 577 C CA . GLY A 1 72 ? -2.347 11.033 -1.781 1.00 96.12 72 GLY A CA 1
ATOM 578 C C . GLY A 1 72 ? -2.665 11.816 -3.048 1.00 96.12 72 GLY A C 1
ATOM 579 O O . GLY A 1 72 ? -3.543 12.669 -3.015 1.00 96.12 72 GLY A O 1
ATOM 580 N N . GLY A 1 73 ? -2.038 11.467 -4.174 1.00 95.81 73 GLY A N 1
ATOM 581 C CA . GLY A 1 73 ? -2.339 12.067 -5.474 1.00 95.81 73 GLY A CA 1
ATOM 582 C C . GLY A 1 73 ? -3.763 11.779 -5.960 1.00 95.81 73 GLY A C 1
ATOM 583 O O . GLY A 1 73 ? -4.403 12.660 -6.519 1.00 95.81 73 GLY A O 1
ATOM 584 N N . MET A 1 74 ? -4.301 10.578 -5.707 1.00 96.00 74 MET A N 1
ATOM 585 C CA . MET A 1 74 ? -5.706 10.262 -6.021 1.00 96.00 74 MET A CA 1
ATOM 586 C C . MET A 1 74 ? -6.709 11.061 -5.181 1.00 96.00 74 MET A C 1
ATOM 588 O O . MET A 1 74 ? -7.822 11.306 -5.639 1.00 96.00 74 MET A O 1
ATOM 592 N N . LEU A 1 75 ? -6.341 11.401 -3.945 1.00 96.50 75 LEU A N 1
ATOM 593 C CA . LEU A 1 75 ? -7.183 12.122 -2.989 1.00 96.50 75 LEU A CA 1
ATOM 594 C C . LEU A 1 75 ? -6.916 13.637 -2.973 1.00 96.50 75 LEU A C 1
ATOM 596 O O . LEU A 1 75 ? -7.468 14.321 -2.116 1.00 96.50 75 LEU A O 1
ATOM 600 N N . ASP A 1 76 ? -6.073 14.137 -3.883 1.00 95.81 76 ASP A N 1
ATOM 601 C CA . ASP A 1 76 ? -5.640 15.539 -3.967 1.00 95.81 76 ASP A CA 1
ATOM 602 C C . ASP A 1 76 ? -5.103 16.093 -2.631 1.00 95.81 76 ASP A C 1
ATOM 604 O O . ASP A 1 76 ? -5.459 17.168 -2.149 1.00 95.81 76 ASP A O 1
ATOM 608 N N . LEU A 1 77 ? -4.265 15.290 -1.974 1.00 95.81 77 LEU A N 1
ATOM 609 C CA . LEU A 1 77 ? -3.671 15.600 -0.680 1.00 95.81 77 LEU A CA 1
ATOM 610 C C . LEU A 1 77 ? -2.271 16.204 -0.829 1.00 95.81 77 LEU A C 1
ATOM 612 O O . LEU A 1 77 ? -1.536 15.922 -1.772 1.00 95.81 77 LEU A O 1
ATOM 616 N N . GLU A 1 78 ? -1.842 16.985 0.161 1.00 93.75 78 GLU A N 1
ATOM 617 C CA . GLU A 1 78 ? -0.525 17.620 0.118 1.00 93.75 78 GLU A CA 1
ATOM 618 C C . GLU A 1 78 ? 0.632 16.636 0.404 1.00 93.75 78 GLU A C 1
ATOM 620 O O . GLU A 1 78 ? 0.594 15.909 1.409 1.00 93.75 78 GLU A O 1
ATOM 625 N N . PRO A 1 79 ? 1.747 16.697 -0.357 1.00 93.75 79 PRO A N 1
ATOM 626 C CA . PRO A 1 79 ? 2.873 15.765 -0.219 1.00 93.75 79 PRO A CA 1
ATOM 627 C C . PRO A 1 79 ? 3.541 15.690 1.155 1.00 93.75 79 PRO A C 1
ATOM 629 O O . PRO A 1 79 ? 4.191 14.691 1.483 1.00 93.75 79 PRO A O 1
ATOM 632 N N . ARG A 1 80 ? 3.379 16.724 1.992 1.00 93.25 80 ARG A N 1
ATOM 633 C CA . ARG A 1 80 ? 3.888 16.725 3.373 1.00 93.25 80 ARG A CA 1
ATOM 634 C C . ARG A 1 80 ? 3.363 15.543 4.188 1.00 93.25 80 ARG A C 1
ATOM 636 O O . ARG A 1 80 ? 4.085 15.039 5.041 1.00 93.25 80 ARG A O 1
ATOM 643 N N . LEU A 1 81 ? 2.164 15.046 3.880 1.00 91.69 81 LEU A N 1
A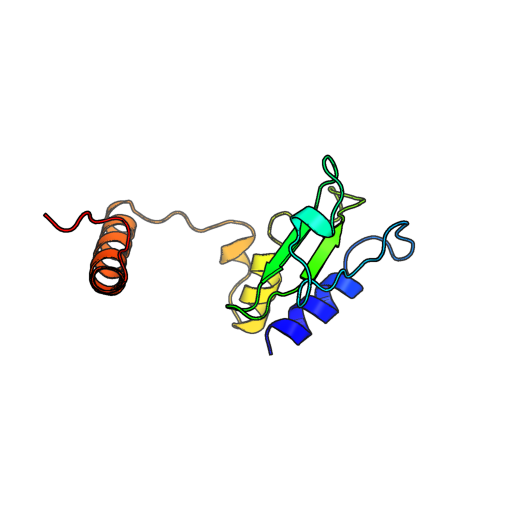TOM 644 C CA . LEU A 1 81 ? 1.531 13.953 4.616 1.00 91.69 81 LEU A CA 1
ATOM 645 C C . LEU A 1 81 ? 2.266 12.610 4.472 1.00 91.69 81 LEU A C 1
ATOM 647 O O . LEU A 1 81 ? 2.231 11.808 5.405 1.00 91.69 81 LEU A O 1
ATOM 651 N N . TRP A 1 82 ? 2.966 12.362 3.358 1.00 92.44 82 TRP A N 1
ATOM 652 C CA . TRP A 1 82 ? 3.700 11.105 3.138 1.00 92.44 82 TRP A CA 1
ATOM 653 C C . TRP A 1 82 ? 5.217 11.251 3.037 1.00 92.44 82 TRP A C 1
ATOM 655 O O . TRP A 1 82 ? 5.918 10.302 3.388 1.00 92.44 82 TRP A O 1
ATOM 665 N N . ARG A 1 83 ? 5.740 12.412 2.619 1.00 89.56 83 ARG A N 1
ATOM 666 C CA . ARG A 1 83 ? 7.195 12.650 2.554 1.00 89.56 83 ARG A CA 1
ATOM 667 C C . ARG A 1 83 ? 7.802 12.995 3.914 1.00 89.56 83 ARG A C 1
ATOM 669 O O . ARG A 1 83 ? 8.917 12.581 4.207 1.00 89.56 83 ARG A O 1
ATOM 676 N N . LYS A 1 84 ? 7.078 13.750 4.748 1.00 86.19 84 LYS A N 1
ATOM 677 C CA . LYS A 1 84 ? 7.530 14.198 6.075 1.00 86.19 84 LYS A CA 1
ATOM 678 C C . LYS A 1 84 ? 6.341 14.253 7.029 1.00 86.19 84 LYS A C 1
ATOM 680 O O . LYS A 1 84 ? 5.858 15.332 7.361 1.00 86.19 84 LYS A O 1
ATOM 685 N N . GLY A 1 85 ? 5.872 13.063 7.415 1.00 80.00 85 GLY A N 1
ATOM 686 C CA . GLY A 1 85 ? 4.664 12.878 8.220 1.00 80.00 85 GLY A CA 1
ATOM 687 C C . GLY A 1 85 ? 4.567 13.872 9.378 1.00 80.00 85 GLY A C 1
ATOM 688 O O . GLY A 1 85 ? 5.541 14.113 10.096 1.00 80.00 85 GLY A O 1
ATOM 689 N N . LEU A 1 86 ? 3.385 14.469 9.529 1.00 86.25 86 LEU A N 1
ATOM 690 C CA . LEU A 1 86 ? 3.122 15.452 10.570 1.00 86.25 86 LEU A CA 1
ATOM 691 C C . LEU A 1 86 ? 3.164 14.769 11.937 1.00 86.25 86 LEU A C 1
ATOM 693 O O . LEU A 1 86 ? 2.563 13.713 12.137 1.00 86.25 86 LEU A O 1
ATOM 697 N N . ARG A 1 87 ? 3.880 15.377 12.885 1.00 88.06 87 ARG A N 1
ATOM 698 C CA . ARG A 1 87 ? 3.803 14.958 14.284 1.00 88.06 87 ARG A CA 1
ATOM 699 C C . ARG A 1 87 ? 2.478 15.448 14.848 1.00 88.06 87 ARG A C 1
ATOM 701 O O . ARG A 1 87 ? 2.164 16.629 14.735 1.00 88.06 87 ARG A O 1
ATOM 708 N N . GLU A 1 88 ? 1.727 14.542 15.451 1.00 89.62 88 GLU A N 1
ATOM 709 C CA . GLU A 1 88 ? 0.481 14.865 16.139 1.00 89.62 88 GLU A CA 1
ATOM 710 C C . GLU A 1 88 ? 0.702 14.835 17.650 1.00 89.62 88 GLU A C 1
ATOM 712 O O . GLU A 1 88 ? 1.582 14.126 18.143 1.00 89.62 88 GLU A O 1
ATOM 717 N N . ASN A 1 89 ? -0.099 15.607 18.385 1.00 95.50 89 ASN A N 1
ATOM 718 C CA . ASN A 1 89 ? -0.112 15.539 19.839 1.00 95.50 89 ASN A CA 1
ATOM 719 C C . ASN A 1 89 ? -0.670 14.180 20.292 1.00 95.50 89 ASN A C 1
ATOM 721 O O . ASN A 1 89 ? -1.587 13.629 19.677 1.00 95.50 89 ASN A O 1
ATOM 725 N N . PHE A 1 90 ? -0.145 13.666 21.400 1.00 95.62 90 PHE A N 1
ATOM 726 C CA . PHE A 1 90 ? -0.565 12.403 21.990 1.00 95.62 90 PHE A CA 1
ATOM 727 C C . PHE A 1 90 ? -2.072 12.362 22.275 1.00 95.62 90 PHE A C 1
ATOM 729 O O . PHE A 1 90 ? -2.732 11.368 21.977 1.00 95.62 90 PHE A O 1
ATOM 736 N N . GLU A 1 91 ? -2.640 13.453 22.797 1.00 96.62 91 GLU A N 1
ATOM 737 C CA . GLU A 1 91 ? -4.065 13.494 23.142 1.00 96.62 91 GLU A CA 1
ATOM 738 C C . GLU A 1 91 ? -4.970 13.401 21.900 1.00 96.62 91 GLU A C 1
ATOM 740 O O . GLU A 1 91 ? -6.002 12.727 21.919 1.00 96.62 91 GLU A O 1
ATOM 745 N N . ASP A 1 92 ? -4.561 13.999 20.778 1.00 95.62 92 ASP A N 1
ATOM 746 C CA . ASP A 1 92 ? -5.311 13.908 19.521 1.00 95.62 92 ASP A CA 1
ATOM 747 C C . ASP A 1 92 ? -5.216 12.506 18.912 1.00 95.62 92 ASP A C 1
ATOM 749 O O . ASP A 1 92 ? -6.221 11.953 18.450 1.00 95.62 92 ASP A O 1
ATOM 753 N N . GLN A 1 93 ? -4.035 11.883 18.979 1.00 95.06 93 GLN A N 1
ATOM 754 C CA . GLN A 1 93 ? -3.857 10.485 18.583 1.00 95.06 93 GLN A CA 1
ATOM 755 C C . GLN A 1 93 ? -4.735 9.555 19.428 1.00 95.06 93 GLN A C 1
ATOM 757 O O . GLN A 1 93 ? -5.442 8.707 18.876 1.00 95.06 93 GLN A O 1
ATOM 762 N N . ARG A 1 94 ? -4.772 9.753 20.753 1.00 96.44 94 ARG A N 1
ATOM 763 C CA . ARG A 1 94 ? -5.617 8.981 21.675 1.00 96.44 94 ARG A CA 1
ATOM 764 C C . ARG A 1 94 ? -7.095 9.067 21.294 1.00 96.44 94 ARG A C 1
ATOM 766 O O . ARG A 1 94 ? -7.769 8.037 21.229 1.00 96.44 94 ARG A O 1
ATOM 773 N N . LYS A 1 95 ? -7.607 10.265 20.997 1.00 97.56 95 LYS A N 1
ATOM 774 C CA . LYS A 1 95 ? -9.005 10.454 20.566 1.00 97.56 95 LYS A CA 1
ATOM 775 C C . LYS A 1 95 ? -9.319 9.701 19.271 1.00 97.56 95 LYS A C 1
ATOM 777 O O . LYS A 1 95 ? -10.367 9.059 19.182 1.00 97.56 95 LYS A O 1
ATOM 782 N N . LYS A 1 96 ? -8.415 9.724 18.283 1.00 96.88 96 LYS A N 1
ATOM 783 C CA . LYS A 1 96 ? -8.579 8.974 17.022 1.00 96.88 96 LYS A CA 1
ATOM 784 C C . LYS A 1 96 ? -8.631 7.466 17.258 1.00 96.88 96 LYS A C 1
ATOM 786 O O . LYS A 1 96 ? -9.493 6.799 16.685 1.00 96.88 96 LYS A O 1
ATOM 791 N N . VAL A 1 97 ? -7.767 6.950 18.134 1.00 96.88 97 VAL A N 1
ATOM 792 C CA . VAL A 1 97 ? -7.756 5.530 18.521 1.00 96.88 97 VAL A CA 1
ATOM 793 C C . VAL A 1 97 ? -9.081 5.133 19.175 1.00 96.88 97 VAL A C 1
ATOM 795 O O . VAL A 1 97 ? -9.688 4.151 18.753 1.00 96.88 97 VAL A O 1
ATOM 798 N N . LEU A 1 98 ? -9.579 5.912 20.143 1.00 97.31 98 LEU A N 1
ATOM 799 C CA . LEU A 1 98 ? -10.858 5.630 20.811 1.00 97.31 98 LEU A CA 1
ATOM 800 C C . LEU A 1 98 ? -12.043 5.642 19.833 1.00 97.31 98 LEU A C 1
ATOM 802 O O . LEU A 1 98 ? -12.893 4.753 19.884 1.00 97.31 98 LEU A O 1
ATOM 806 N N . ASN A 1 99 ? -12.077 6.603 18.908 1.00 97.88 99 ASN A N 1
ATOM 807 C CA . ASN A 1 99 ? -13.108 6.680 17.872 1.00 97.88 99 ASN A CA 1
ATOM 808 C C . ASN A 1 99 ? -13.073 5.453 16.942 1.00 97.88 99 ASN A C 1
ATOM 810 O O . ASN A 1 99 ? -14.105 4.842 16.662 1.00 97.88 99 ASN A O 1
ATOM 814 N N . PHE A 1 100 ? -11.884 5.048 16.487 1.00 97.56 100 PHE A N 1
ATOM 815 C CA . PHE A 1 100 ? -11.747 3.852 15.657 1.00 97.56 100 PHE A CA 1
ATOM 816 C C . PHE A 1 100 ? -12.158 2.580 16.413 1.00 97.56 100 PHE A C 1
ATOM 818 O O . PHE A 1 100 ? -12.900 1.766 15.867 1.00 97.56 100 PHE A O 1
ATOM 825 N N . ALA A 1 101 ? -11.760 2.441 17.681 1.00 96.44 101 ALA A N 1
ATOM 826 C CA . ALA A 1 101 ? -12.116 1.294 18.515 1.00 96.44 101 ALA A CA 1
ATOM 827 C C . ALA A 1 101 ? -13.638 1.136 18.677 1.00 96.44 101 ALA A C 1
ATOM 829 O O . ALA A 1 101 ? -14.156 0.021 18.617 1.00 96.44 101 ALA A O 1
ATOM 830 N N . GLN A 1 102 ? -14.372 2.243 18.824 1.00 96.69 102 GLN A N 1
ATOM 831 C CA . GLN A 1 102 ? -15.837 2.216 18.869 1.00 96.69 102 GLN A CA 1
ATOM 832 C C . GLN A 1 102 ? -16.444 1.716 17.551 1.00 96.69 102 GLN A C 1
ATOM 834 O O . GLN A 1 102 ? -17.332 0.865 17.580 1.00 96.69 102 GLN A O 1
ATOM 839 N N . LYS A 1 103 ? -15.937 2.185 16.403 1.00 97.06 103 LYS A N 1
ATOM 840 C CA . LYS A 1 103 ? -16.396 1.750 15.069 1.00 97.06 103 LYS A CA 1
ATOM 841 C C . LYS A 1 103 ? -16.078 0.281 14.788 1.00 97.06 103 LYS A C 1
ATOM 843 O O . LYS A 1 103 ? -16.894 -0.421 14.198 1.00 97.06 103 LYS A O 1
ATOM 848 N N . TRP A 1 104 ? -14.907 -0.186 15.220 1.00 96.56 104 TRP A N 1
ATOM 849 C CA . TRP A 1 104 ? -14.450 -1.557 14.992 1.00 96.56 104 TRP A CA 1
ATOM 850 C C . TRP A 1 104 ? -15.120 -2.586 15.913 1.00 96.56 104 TRP A C 1
ATOM 852 O O . TRP A 1 104 ? -15.117 -3.773 15.604 1.00 96.56 104 TRP A O 1
ATOM 862 N N . LYS A 1 105 ? -15.754 -2.154 17.014 1.00 94.81 105 LYS A N 1
ATOM 863 C CA . LYS A 1 105 ? -16.310 -3.033 18.059 1.00 94.81 105 LYS A CA 1
ATOM 864 C C . LYS A 1 105 ? -17.217 -4.157 17.538 1.00 94.81 105 LYS A C 1
ATOM 866 O O . LYS A 1 105 ? -17.211 -5.229 18.133 1.00 94.81 105 LYS A O 1
ATOM 871 N N . LEU A 1 106 ? -17.990 -3.915 16.476 1.00 95.19 106 LEU A N 1
ATOM 872 C CA . LEU A 1 106 ? -18.912 -4.897 15.878 1.00 95.19 106 LEU A CA 1
ATOM 873 C C . LEU A 1 106 ? -18.212 -5.959 15.014 1.00 95.19 106 LEU A C 1
ATOM 875 O O . LEU A 1 106 ? -18.780 -7.020 14.783 1.00 95.19 106 LEU A O 1
ATOM 879 N N . TYR A 1 107 ? -16.999 -5.674 14.542 1.00 94.50 107 TYR A N 1
ATOM 880 C CA . TYR A 1 107 ? -16.228 -6.512 13.615 1.00 94.50 107 TYR A CA 1
ATOM 881 C C . TYR A 1 107 ? -15.009 -7.157 14.285 1.00 94.50 107 TYR A C 1
ATOM 883 O O . TYR A 1 107 ? -14.190 -7.801 13.630 1.00 94.50 107 TYR A O 1
ATOM 891 N N . ASP A 1 108 ? -14.871 -6.960 15.594 1.00 94.69 108 ASP A N 1
ATOM 892 C CA . ASP A 1 108 ? -13.734 -7.430 16.361 1.00 94.69 108 ASP A CA 1
ATOM 893 C C . ASP A 1 108 ? -13.827 -8.937 16.625 1.00 94.69 108 ASP A C 1
ATOM 895 O O . ASP A 1 108 ? -14.510 -9.399 17.539 1.00 94.69 108 ASP A O 1
ATOM 899 N N . PHE A 1 109 ? -13.108 -9.696 15.805 1.00 93.31 109 PHE A N 1
ATOM 900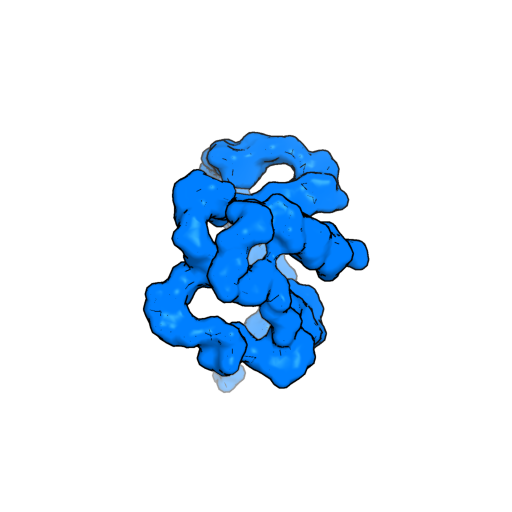 C CA . PHE A 1 109 ? -12.978 -11.148 15.900 1.00 93.31 109 PHE A CA 1
ATOM 901 C C . PHE A 1 109 ? -11.968 -11.605 16.966 1.00 93.31 109 PHE A C 1
ATOM 903 O O . PHE A 1 109 ? -11.814 -12.806 17.169 1.00 93.31 109 PHE A O 1
ATOM 910 N N . THR A 1 110 ? -11.251 -10.685 17.627 1.00 94.19 110 THR A N 1
ATOM 911 C CA . THR A 1 110 ? -10.224 -11.030 18.632 1.00 94.19 110 THR A CA 1
ATOM 912 C C . THR A 1 110 ? -10.793 -11.241 20.032 1.00 94.19 110 THR A C 1
ATOM 914 O O . THR A 1 110 ? -10.099 -11.744 20.913 1.00 94.19 110 THR A O 1
ATOM 917 N N . LYS A 1 111 ? -12.066 -10.898 20.241 1.00 87.62 111 LYS A N 1
ATOM 918 C CA . LYS A 1 111 ? -12.770 -11.170 21.492 1.00 87.62 111 LYS A CA 1
ATOM 919 C C . LYS A 1 111 ? -13.213 -12.625 21.519 1.00 87.62 111 LYS A C 1
ATOM 921 O O . LYS A 1 111 ? -13.999 -13.052 20.674 1.00 87.62 111 LYS A O 1
ATOM 926 N N . SER A 1 112 ? -12.751 -13.375 22.512 1.00 75.69 112 SER A N 1
ATOM 927 C CA . SER A 1 112 ? -13.404 -14.625 22.880 1.00 75.69 112 SER A CA 1
ATOM 928 C C . SER A 1 112 ? -14.833 -14.311 23.322 1.00 75.69 112 SER A C 1
ATOM 930 O O . SER A 1 112 ? -15.062 -13.384 24.099 1.00 75.69 112 SER A O 1
ATOM 932 N N . LYS A 1 113 ? -15.807 -15.066 22.806 1.00 64.31 113 LYS A N 1
ATOM 933 C CA . LYS A 1 113 ? -17.109 -15.164 23.465 1.00 64.31 113 LYS A CA 1
ATOM 934 C C . LYS A 1 113 ? -16.873 -15.917 24.773 1.00 64.31 113 LYS A C 1
ATOM 936 O O . LYS A 1 113 ? -16.702 -17.132 24.731 1.00 64.31 113 LYS A O 1
ATOM 941 N N . GLU A 1 114 ? -16.791 -15.191 25.877 1.00 52.97 114 GLU A N 1
ATOM 942 C CA . GLU A 1 114 ? -17.184 -15.725 27.184 1.00 52.97 114 GLU A CA 1
ATOM 943 C C . GLU A 1 114 ? -18.691 -15.530 27.362 1.00 52.97 114 GLU A C 1
ATOM 945 O O . GLU A 1 114 ? -19.197 -14.459 26.940 1.00 52.97 114 GLU A O 1
#

Sequence (114 aa):
MAPIYFKKAIMESDEEWAMNKKLINLGSKDVRKSVPKGLPYFCVDFGLQGGFAHVIENQLKFPHYFGKEIIGGMLDLEPRLWRKGLRENFEDQRKKVLNFAQKWKLYDFTKSKE

Mean predicted aligned error: 4.91 Å

Organism: Crotalus adamanteus (NCBI:txid8729)

InterPro domains:
  IPR006767 Cwf19-like protein, C-terminal domain-2 [PF04676] (16-110)
  IPR040194 Cwf19-like protein [PTHR12072] (1-111)

Foldseek 3Di:
DLQVLVVVLQCVADDPDDPDDSKDAPQPHDPPVGDDPPFDKDADQDPPRGHIMGGDPDPVRDDPQSVVVSVCVVVVHDPCCRPPNDDDDPVVVVVVVVVVCVVCVVVDPPDDDD

pLDDT: mean 91.76, std 6.88, range [52.97, 97.88]

Secondary structure (DSSP, 8-state):
-HHHHHHHHHHHSS-TT-SS-S-EE-SSS-HHHHS-TTS-EEEEE-TTS-EEEEE-S-TTTS-TTHHHHHHHHHTT--THHHHS-----HHHHHHHHHHHHHHHTTT-TTS---

Radius of gyration: 17.76 Å; Cα contacts (8 Å, |Δi|>4): 100; chains: 1; bounding box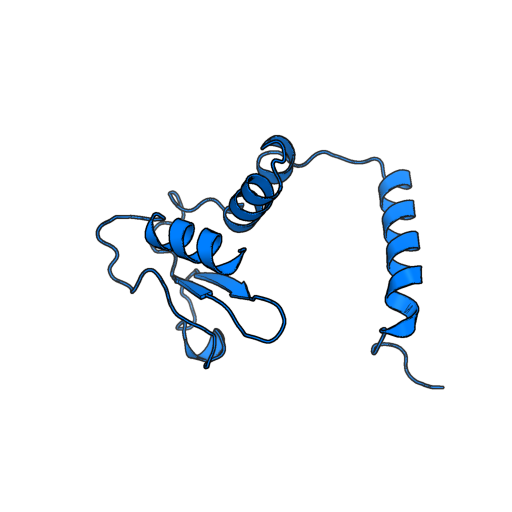: 36×35×46 Å

Solvent-accessible surface area (backbone atoms only — not comparable to full-atom values): 7257 Å² total; per-residue (Å²): 110,68,70,58,55,53,53,51,51,44,66,70,41,70,67,95,83,57,93,62,71,52,73,40,76,26,62,89,43,58,65,83,84,72,49,69,88,93,62,57,65,51,75,50,66,57,80,89,58,34,34,42,34,28,69,54,86,53,69,91,74,48,61,95,44,51,72,50,50,55,52,30,60,75,67,74,48,68,65,55,65,59,77,56,59,76,87,74,59,68,70,61,53,51,52,53,51,54,54,49,52,62,70,42,60,86,74,55,79,83,62,77,89,124

Nearest PDB structures (foldseek):
  6id1-assembly1_U  TM=9.660E-01  e=8.436E-15  Homo sapiens
  8ro2-assembly1_L2  TM=9.634E-01  e=1.806E-14  Homo sapiens
  8ro1-assembly1_L2  TM=9.546E-01  e=2.659E-09  Caenorhabditis elegans